Protein AF-A0A183BB07-F1 (afdb_monomer)

Sequence (164 aa):
MGDECFEDNLPPEKRQECELDVLNQTASQINDLENKLLVSCTCHFFHPNNSMKVARLNYQETLTANTNQLKALSNRLGKCVQRSRPYYELCESQAERLAQIQRAAKRYTTAIASLNLAREELAKLEATIAGCRDTSGLEDMNETIFRVSFYRQLCFPTYGIFIC

Secondary structure (DSSP, 8-state):
-------TTS-HHHHHHHHHHHHHHHHHHHHHHHHHHHHHHHHHHT-GGGHHHHHHHHHHHHHHHHHHHHHHHHHHHHHHHHHHHHHHHHHHHHHHHHHHHHHHHHHHHHHHHHHHHHHHHHHHHHHH-SS---HHHHHHHHHHHHHHHHHHHHHS-SS-----

Nearest PDB structures (foldseek):
  6ixg-assembly1_A  TM=7.137E-01  e=2.510E-02  Homo sapiens

Foldseek 3Di:
DDPPDPLPPDDPVVNVVVVVVVVVVVVVVVVVVVVVVCVVVCCVPVPVVCVVVVVVVVVVVVVVVVVVVVVVVCVVCVVVCVVCVVVVVVVVVVVVLVVLLVVLVVQLVVLVVQLVVLVVVLVVLVVVPVPDPDVVSVVVNVVSVVSNVVSCCSNCVVDDDPSD

Organism: NCBI:txid27848

Solvent-accessible surface area (backbone atoms only — not comparable to full-atom values): 9248 Å² total; per-residue (Å²): 132,82,86,74,76,87,68,89,77,56,59,71,68,57,48,51,52,53,52,50,51,52,49,54,53,50,52,51,51,49,52,55,51,49,49,54,50,47,55,60,48,49,34,53,73,80,35,70,82,39,49,64,54,53,53,48,50,53,47,51,50,52,52,50,52,51,50,52,52,50,49,55,48,40,76,75,42,40,74,59,50,64,67,47,43,66,58,53,55,49,51,51,54,49,52,53,50,52,52,51,50,51,53,51,50,54,51,43,55,52,33,48,54,52,28,50,53,32,49,54,50,42,55,53,49,58,69,63,48,75,84,56,90,51,68,67,61,54,51,52,46,51,52,34,50,50,49,31,54,51,27,46,44,73,63,50,55,94,70,69,97,74,93,122

Mean predicted aligned error: 16.68 Å

InterPro domains:
  IPR007940 SH3-binding 5 [PF05276] (17-131)

Radius of gyration: 38.52 Å; Cα contacts (8 Å, |Δi|>4): 43; chains: 1; bounding box: 62×53×110 Å

pLDDT: mean 81.06, std 15.86, range [36.09, 96.62]

Structure (mmCIF, N/CA/C/O backbone):
data_AF-A0A183BB07-F1
#
_entry.id   AF-A0A183BB07-F1
#
loop_
_atom_site.group_PDB
_atom_site.id
_atom_site.type_symbol
_atom_site.label_atom_id
_atom_site.label_alt_id
_atom_site.label_comp_id
_atom_site.label_asym_id
_atom_site.label_entity_id
_atom_site.label_seq_id
_atom_site.pdbx_PDB_ins_code
_atom_site.Cartn_x
_atom_site.Cartn_y
_atom_site.Cartn_z
_atom_site.occupancy
_atom_site.B_iso_or_equiv
_atom_site.auth_seq_id
_atom_site.auth_comp_id
_atom_site.auth_asym_id
_atom_site.auth_atom_id
_atom_site.pdbx_PDB_model_num
ATOM 1 N N . MET A 1 1 ? -10.711 26.731 41.780 1.00 36.09 1 MET A N 1
ATOM 2 C CA . MET A 1 1 ? -10.531 26.888 43.235 1.00 36.09 1 MET A CA 1
ATOM 3 C C . MET A 1 1 ? -10.504 25.479 43.770 1.00 36.09 1 MET A C 1
ATOM 5 O O . MET A 1 1 ? -11.467 24.767 43.532 1.00 36.09 1 MET A O 1
ATOM 9 N N . GLY A 1 2 ? -9.336 25.040 44.235 1.00 38.22 2 GLY A N 1
ATOM 10 C CA . GLY A 1 2 ? -9.120 23.663 44.656 1.00 38.22 2 GLY A CA 1
ATOM 11 C C . GLY A 1 2 ? -9.932 23.369 45.907 1.00 38.22 2 GLY A C 1
ATOM 12 O O . GLY A 1 2 ? -9.900 24.160 46.847 1.00 38.22 2 GLY A O 1
ATOM 13 N N . ASP A 1 3 ? -10.649 22.251 45.884 1.00 39.19 3 ASP A N 1
ATOM 14 C CA . ASP A 1 3 ? -11.104 21.584 47.095 1.00 39.19 3 ASP A CA 1
ATOM 15 C C . ASP A 1 3 ? -9.855 21.025 47.782 1.00 39.19 3 ASP A C 1
ATOM 17 O O . ASP A 1 3 ? -9.433 19.894 47.542 1.00 39.19 3 ASP A O 1
ATOM 21 N N . GLU A 1 4 ? -9.194 21.870 48.572 1.00 45.00 4 GLU A N 1
ATOM 22 C CA . GLU A 1 4 ? -8.267 21.396 49.588 1.00 45.00 4 GLU A CA 1
ATOM 23 C C . GLU A 1 4 ? -9.097 20.620 50.609 1.00 45.00 4 GLU A C 1
ATOM 25 O O . GLU A 1 4 ? -9.938 21.174 51.320 1.00 45.00 4 GLU A O 1
ATOM 30 N N . CYS A 1 5 ? -8.904 19.303 50.581 1.00 41.00 5 CYS A N 1
ATOM 31 C CA . CYS A 1 5 ? -9.531 18.337 51.457 1.00 41.00 5 CYS A CA 1
ATOM 32 C C . CYS A 1 5 ? -9.500 18.817 52.910 1.00 41.00 5 CYS A C 1
ATOM 34 O O . CYS A 1 5 ? -8.445 19.014 53.511 1.00 41.00 5 CYS A O 1
ATOM 36 N N . PHE A 1 6 ? -10.693 18.951 53.473 1.00 48.88 6 PHE A N 1
ATOM 37 C CA . PHE A 1 6 ? -10.967 19.204 54.878 1.00 48.88 6 PHE A CA 1
ATOM 38 C C . PHE A 1 6 ? -10.634 17.945 55.714 1.00 48.88 6 PHE A C 1
ATOM 40 O O . PHE A 1 6 ? -11.516 17.332 56.301 1.00 48.88 6 PHE A O 1
ATOM 47 N N . GLU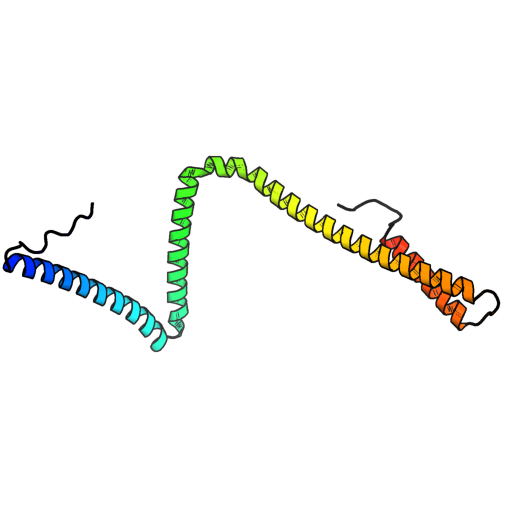 A 1 7 ? -9.374 17.506 55.717 1.00 54.22 7 GLU A N 1
ATOM 48 C CA . GLU A 1 7 ? -8.902 16.311 56.449 1.00 54.22 7 GLU A CA 1
ATOM 49 C C . GLU A 1 7 ? -8.360 16.656 57.855 1.00 54.22 7 GLU A C 1
ATOM 51 O O . GLU A 1 7 ? -8.361 15.823 58.762 1.00 54.22 7 GLU A O 1
ATOM 56 N N . ASP A 1 8 ? -8.002 17.918 58.118 1.00 50.72 8 ASP A N 1
ATOM 57 C CA . ASP A 1 8 ? -7.304 18.285 59.364 1.00 50.72 8 ASP A CA 1
ATOM 58 C C . ASP A 1 8 ? -8.200 18.464 60.610 1.00 50.72 8 ASP A C 1
ATOM 60 O O . ASP A 1 8 ? -7.687 18.562 61.726 1.00 50.72 8 ASP A O 1
ATOM 64 N N . ASN A 1 9 ? -9.535 18.450 60.482 1.00 55.62 9 ASN A N 1
ATOM 65 C CA . ASN A 1 9 ? -10.466 18.684 61.608 1.00 55.62 9 ASN A CA 1
ATOM 66 C C . ASN A 1 9 ? -11.407 17.509 61.942 1.00 55.62 9 ASN A C 1
ATOM 68 O O . ASN A 1 9 ? -12.405 17.696 62.641 1.00 55.62 9 ASN A O 1
ATOM 72 N N . LEU A 1 10 ? -11.115 16.286 61.487 1.00 56.56 10 LEU A N 1
ATOM 73 C CA . LEU A 1 10 ? -11.839 15.106 61.970 1.00 56.56 10 LEU A CA 1
ATOM 74 C C . LEU A 1 10 ? -11.360 14.712 63.383 1.00 56.56 10 LEU A C 1
ATOM 76 O O . LEU A 1 10 ? -10.155 14.740 63.649 1.00 56.56 10 LEU A O 1
ATOM 80 N N . PRO A 1 11 ? -12.268 14.313 64.300 1.00 66.00 11 PRO A N 1
ATOM 81 C CA . PRO A 1 11 ? -11.885 13.711 65.572 1.00 66.00 11 PRO A CA 1
ATOM 82 C C . PRO A 1 11 ? -10.879 12.577 65.329 1.00 66.00 11 PRO A C 1
ATOM 84 O O . PRO A 1 11 ? -11.035 11.848 64.347 1.00 66.00 11 PRO A O 1
ATOM 87 N N . PRO A 1 12 ? -9.868 12.401 66.195 1.00 69.00 12 PRO A N 1
ATOM 88 C CA . PRO A 1 12 ? -8.793 11.430 65.978 1.00 69.00 12 PRO A CA 1
ATOM 89 C C . PRO A 1 12 ? -9.305 10.008 65.695 1.00 69.00 12 PRO A C 1
ATOM 91 O O . PRO A 1 12 ? -8.707 9.305 64.889 1.00 69.00 12 PRO A O 1
ATOM 94 N N . GLU A 1 13 ? -10.450 9.632 66.270 1.00 71.81 13 GLU A N 1
ATOM 95 C CA . GLU A 1 13 ? -11.126 8.350 66.028 1.00 71.81 13 GLU A CA 1
ATOM 96 C C . GLU A 1 13 ? -11.615 8.188 64.578 1.00 71.81 13 GLU A C 1
ATOM 98 O O . GLU A 1 13 ? -11.445 7.128 63.986 1.00 71.81 13 GLU A O 1
ATOM 103 N N . LYS A 1 14 ? -12.157 9.249 63.963 1.00 71.44 14 LYS A N 1
ATOM 104 C CA . LYS A 1 14 ? -12.639 9.202 62.573 1.00 71.44 14 LYS A CA 1
ATOM 105 C C . LYS A 1 14 ? -11.504 9.205 61.552 1.00 71.44 14 LYS A C 1
ATOM 107 O O . LYS A 1 14 ? -11.654 8.635 60.480 1.00 71.44 14 LYS A O 1
ATOM 112 N N . ARG A 1 15 ? -10.367 9.829 61.881 1.00 72.31 15 ARG A N 1
ATOM 113 C CA . ARG A 1 15 ? -9.158 9.746 61.043 1.00 72.31 15 ARG A CA 1
ATOM 114 C C . ARG A 1 15 ? -8.590 8.332 61.029 1.00 72.31 15 ARG A C 1
ATOM 116 O O . ARG A 1 15 ? -8.271 7.825 59.962 1.00 72.31 15 ARG A O 1
ATOM 123 N N . GLN A 1 16 ? -8.541 7.680 62.192 1.00 77.00 16 GLN A N 1
ATOM 124 C CA . GLN A 1 16 ? -8.146 6.273 62.277 1.00 77.00 16 GLN A CA 1
ATOM 125 C C . GLN A 1 16 ? -9.073 5.368 61.461 1.00 77.00 16 GLN A C 1
ATOM 127 O O . GLN A 1 16 ? -8.591 4.466 60.787 1.00 77.00 16 GLN A O 1
ATOM 132 N N . GLU A 1 17 ? -10.383 5.615 61.492 1.00 78.94 17 GLU A N 1
ATOM 133 C CA . GLU A 1 17 ? -11.365 4.853 60.712 1.00 78.94 17 GLU A CA 1
ATOM 134 C C . GLU A 1 17 ? -11.164 5.025 59.194 1.00 78.94 17 GLU A C 1
ATOM 136 O O . GLU A 1 17 ? -11.055 4.031 58.479 1.00 78.94 17 GLU A O 1
ATOM 141 N N . CYS A 1 18 ? -10.987 6.261 58.709 1.00 76.62 18 CYS A N 1
ATOM 142 C CA . CYS A 1 18 ? -10.668 6.520 57.300 1.00 76.62 18 CYS A CA 1
ATOM 143 C C . CYS A 1 18 ? -9.338 5.879 56.863 1.00 76.62 18 CYS A C 1
ATOM 145 O O . CYS A 1 18 ? -9.258 5.288 55.785 1.00 76.62 18 CYS A O 1
ATOM 147 N N . GLU A 1 19 ? -8.288 5.972 57.685 1.00 85.50 19 GLU A N 1
ATOM 148 C CA . GLU A 1 19 ? -6.995 5.340 57.394 1.00 85.50 19 GLU A CA 1
ATOM 149 C C . GLU A 1 19 ? -7.116 3.811 57.334 1.00 85.50 19 GLU A C 1
ATOM 151 O O . GLU A 1 19 ? -6.561 3.183 56.431 1.00 85.50 19 GLU A O 1
ATOM 156 N N . LEU A 1 20 ? -7.880 3.205 58.248 1.00 86.88 20 LEU A N 1
ATOM 157 C CA . LEU A 1 20 ? -8.160 1.768 58.250 1.00 86.88 20 LEU A CA 1
ATOM 158 C C . LEU A 1 20 ? -8.921 1.331 56.992 1.00 86.88 20 LEU A C 1
ATOM 160 O O . LEU A 1 20 ? -8.597 0.287 56.422 1.00 86.88 20 LEU A O 1
ATOM 164 N N . ASP A 1 21 ? -9.879 2.125 56.520 1.00 88.75 21 ASP A N 1
ATOM 165 C CA . ASP A 1 21 ? -10.620 1.842 55.289 1.00 88.75 21 ASP A CA 1
ATOM 166 C C . ASP A 1 21 ? -9.720 1.888 54.053 1.00 88.75 21 ASP A C 1
ATOM 168 O O . ASP A 1 21 ? -9.743 0.965 53.232 1.00 88.75 21 ASP A O 1
ATOM 172 N N . VAL A 1 22 ? -8.863 2.909 53.943 1.00 89.94 22 VAL A N 1
ATOM 173 C CA . VAL A 1 22 ? -7.877 3.009 52.857 1.00 89.94 22 VAL A CA 1
ATOM 174 C C . VAL A 1 22 ? -6.914 1.826 52.898 1.00 89.94 22 VAL A C 1
ATOM 176 O O . VAL A 1 22 ? -6.636 1.225 51.857 1.00 89.94 22 VAL A O 1
ATOM 179 N N . LEU A 1 23 ? -6.433 1.443 54.081 1.00 91.50 23 LEU A N 1
ATOM 180 C CA . LEU A 1 23 ? -5.543 0.294 54.248 1.00 91.50 23 LEU A CA 1
ATOM 181 C C . LEU A 1 23 ? -6.225 -1.020 53.860 1.00 91.50 23 LEU A C 1
ATOM 183 O O . LEU A 1 23 ? -5.630 -1.813 53.133 1.00 91.50 23 LEU A O 1
ATOM 187 N N . ASN A 1 24 ? -7.476 -1.237 54.267 1.00 92.06 24 ASN A N 1
ATOM 188 C CA . ASN A 1 24 ? -8.244 -2.429 53.903 1.00 92.06 24 ASN A CA 1
ATOM 189 C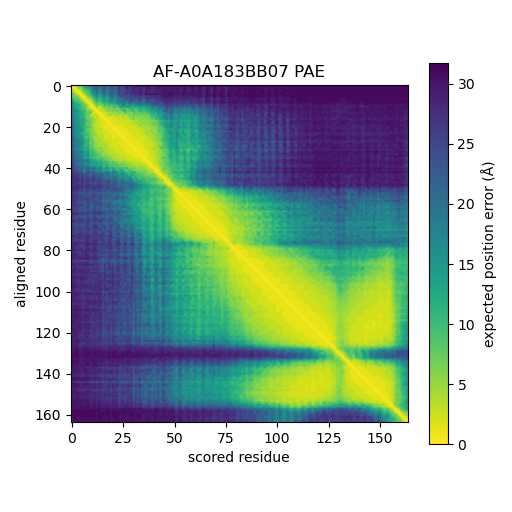 C . ASN A 1 24 ? -8.497 -2.506 52.393 1.00 92.06 24 ASN A C 1
ATOM 191 O O . ASN A 1 24 ? -8.340 -3.562 51.774 1.00 92.06 24 ASN A O 1
ATOM 195 N N . GLN A 1 25 ? -8.845 -1.378 51.777 1.00 92.12 25 GLN A N 1
ATOM 196 C CA . GLN A 1 25 ? -9.091 -1.298 50.342 1.00 92.12 25 GLN A CA 1
ATOM 197 C C . GLN A 1 25 ? -7.799 -1.513 49.542 1.00 92.12 25 GLN A C 1
ATOM 199 O O . GLN A 1 25 ? -7.792 -2.251 48.555 1.00 92.12 25 GLN A O 1
ATOM 204 N N . THR A 1 26 ? -6.688 -0.948 50.015 1.00 90.50 26 THR A N 1
ATOM 205 C CA . THR A 1 26 ? -5.356 -1.137 49.427 1.00 90.50 26 THR A CA 1
ATOM 206 C C . THR A 1 26 ? -4.879 -2.583 49.585 1.00 90.50 26 THR A C 1
ATOM 208 O O . THR A 1 26 ? -4.391 -3.171 48.624 1.00 90.50 26 THR A O 1
ATOM 211 N N . ALA A 1 27 ? -5.086 -3.204 50.749 1.00 94.12 27 ALA A N 1
ATOM 212 C CA . ALA A 1 27 ? -4.749 -4.608 50.990 1.00 94.12 27 ALA A CA 1
ATOM 213 C C . ALA A 1 27 ? -5.533 -5.556 50.068 1.00 94.12 27 ALA A C 1
ATOM 215 O O . ALA A 1 27 ? -4.964 -6.501 49.522 1.00 94.12 27 ALA A O 1
ATOM 216 N N . SER A 1 28 ? -6.818 -5.275 49.824 1.00 92.75 28 SER A N 1
ATOM 217 C CA . SER A 1 28 ? -7.615 -6.025 48.847 1.00 92.75 28 SER A CA 1
ATOM 218 C C . SER A 1 28 ? -7.048 -5.899 47.431 1.00 92.75 28 SER A C 1
ATOM 220 O O . SER A 1 28 ? -6.920 -6.899 46.729 1.00 92.75 28 SER A O 1
ATOM 222 N N . GLN A 1 29 ? -6.669 -4.688 47.012 1.00 92.12 29 GLN A N 1
ATOM 223 C CA . GLN A 1 29 ? -6.076 -4.460 45.690 1.00 92.12 29 GLN A CA 1
ATOM 224 C C . GLN A 1 29 ? -4.727 -5.169 45.530 1.00 92.12 29 GLN A C 1
ATOM 226 O O . GLN A 1 29 ? -4.456 -5.729 44.468 1.00 92.12 29 GLN A O 1
ATOM 231 N N . ILE A 1 30 ? -3.897 -5.174 46.577 1.00 89.94 30 ILE A N 1
ATOM 232 C CA . ILE A 1 30 ? -2.625 -5.906 46.599 1.00 89.94 30 ILE A CA 1
ATOM 233 C C . ILE A 1 30 ? -2.887 -7.400 46.413 1.00 89.94 30 ILE A C 1
ATOM 235 O O . ILE A 1 30 ? -2.318 -7.991 45.500 1.00 89.94 30 ILE A O 1
ATOM 239 N N . ASN A 1 31 ? -3.815 -7.981 47.177 1.00 88.50 31 ASN A N 1
ATOM 240 C CA . ASN A 1 31 ? -4.170 -9.395 47.051 1.00 88.50 31 ASN A CA 1
ATOM 241 C C . ASN A 1 31 ? -4.666 -9.750 45.638 1.00 88.50 31 ASN A C 1
ATOM 243 O O . ASN A 1 31 ? -4.298 -10.786 45.083 1.00 88.50 31 ASN A O 1
ATOM 247 N N . ASP A 1 32 ? -5.480 -8.896 45.017 1.00 85.31 32 ASP A N 1
ATOM 248 C CA . ASP A 1 32 ? -5.967 -9.116 43.652 1.00 85.31 32 ASP A CA 1
ATOM 249 C C . ASP A 1 32 ? -4.842 -9.056 42.611 1.00 85.31 32 ASP A C 1
ATOM 251 O O . ASP A 1 32 ? -4.812 -9.850 41.662 1.00 85.31 32 ASP A O 1
ATOM 255 N N . LEU A 1 33 ? -3.913 -8.110 42.767 1.00 80.31 33 LEU A N 1
ATOM 256 C CA . LEU A 1 33 ? -2.750 -7.969 41.893 1.00 80.31 33 LEU A CA 1
ATOM 257 C C . LEU A 1 33 ? -1.780 -9.136 42.070 1.00 80.31 33 LEU A C 1
ATOM 259 O O . LEU A 1 33 ? -1.331 -9.697 41.071 1.00 80.31 33 LEU A O 1
ATOM 263 N N . GLU A 1 34 ? -1.516 -9.549 43.307 1.00 79.94 34 GLU A N 1
ATOM 264 C CA . GLU A 1 34 ? -0.707 -10.720 43.633 1.00 79.94 34 GLU A CA 1
ATOM 265 C C . GLU A 1 34 ? -1.311 -11.986 43.043 1.00 79.94 34 GLU A C 1
ATOM 267 O O . GLU A 1 34 ? -0.596 -12.745 42.401 1.00 79.94 34 GLU A O 1
ATOM 272 N N . ASN A 1 35 ? -2.627 -12.183 43.146 1.00 74.31 35 ASN A N 1
ATOM 273 C CA . ASN A 1 35 ? -3.305 -13.325 42.537 1.00 74.31 35 ASN A CA 1
ATOM 274 C C . ASN A 1 35 ? -3.189 -13.325 41.007 1.00 74.31 35 ASN A C 1
ATOM 276 O O . ASN A 1 35 ? -2.897 -14.364 40.415 1.00 74.31 35 ASN A O 1
ATOM 280 N N . LYS A 1 36 ? -3.357 -12.174 40.341 1.00 76.06 36 LYS A N 1
ATOM 281 C CA . LYS A 1 36 ? -3.156 -12.058 38.882 1.00 76.06 36 LYS A CA 1
ATOM 282 C C . LYS A 1 36 ? -1.715 -12.379 38.484 1.00 76.06 36 LYS A C 1
ATOM 284 O O . LYS A 1 36 ? -1.486 -13.107 37.514 1.00 76.06 36 LYS A O 1
ATOM 289 N N . LEU A 1 37 ? -0.747 -11.870 39.246 1.00 71.19 37 LEU A N 1
ATOM 290 C CA . LEU A 1 37 ? 0.674 -12.109 39.014 1.00 71.19 37 LEU A CA 1
ATOM 291 C C . LEU A 1 37 ? 1.038 -13.575 39.277 1.00 71.19 37 LEU A C 1
ATOM 293 O O . LEU A 1 37 ? 1.745 -14.186 38.480 1.00 71.19 37 LEU A O 1
ATOM 297 N N . LEU A 1 38 ? 0.503 -14.163 40.347 1.00 68.38 38 LEU A N 1
ATOM 298 C CA . LEU A 1 38 ? 0.694 -15.553 40.746 1.00 68.38 38 LEU A CA 1
ATOM 299 C C . LEU A 1 38 ? 0.106 -16.499 39.705 1.00 68.38 38 LEU A C 1
ATOM 301 O O . LEU A 1 38 ? 0.788 -17.433 39.294 1.00 68.38 38 LEU A O 1
ATOM 305 N N . VAL A 1 39 ? -1.107 -16.241 39.210 1.00 66.62 39 VAL A N 1
ATOM 306 C CA . VAL A 1 39 ? -1.704 -17.008 38.109 1.00 66.62 39 VAL A CA 1
ATOM 307 C C . VAL A 1 39 ? -0.805 -16.935 36.879 1.00 66.62 39 VAL A C 1
ATOM 309 O O . VAL A 1 39 ? -0.458 -17.981 36.340 1.00 66.62 39 VAL A O 1
ATOM 312 N N . SER A 1 40 ? -0.339 -15.742 36.493 1.00 65.56 40 SER A N 1
ATOM 313 C CA . SER A 1 40 ? 0.581 -15.555 35.361 1.00 65.56 40 SER A CA 1
ATOM 314 C C . SER A 1 40 ? 1.934 -16.261 35.550 1.00 65.56 40 SER A C 1
ATOM 316 O O . SER A 1 40 ? 2.485 -16.802 34.594 1.00 65.56 40 SER A O 1
ATOM 318 N N . CYS A 1 41 ? 2.489 -16.273 36.762 1.00 60.25 41 CYS A N 1
ATOM 319 C CA . CYS A 1 41 ? 3.825 -16.808 37.034 1.00 60.25 41 CYS A CA 1
ATOM 320 C C . CYS A 1 41 ? 3.805 -18.337 37.242 1.00 60.25 41 CYS A C 1
ATOM 322 O O . CYS A 1 41 ? 4.637 -19.064 36.695 1.00 60.25 41 CYS A O 1
ATOM 324 N N . THR A 1 42 ? 2.797 -18.863 37.947 1.00 58.78 42 THR A N 1
ATOM 325 C CA . THR A 1 42 ? 2.617 -20.310 38.184 1.00 58.78 42 THR A CA 1
ATOM 326 C C . THR A 1 42 ? 2.274 -21.069 36.906 1.00 58.78 42 THR A C 1
ATOM 328 O O . THR A 1 42 ? 2.778 -22.175 36.695 1.00 58.78 42 THR A O 1
ATOM 331 N N . CYS A 1 43 ? 1.495 -20.470 36.000 1.00 56.38 43 CYS A N 1
ATOM 332 C CA . CYS A 1 43 ? 1.214 -21.081 34.704 1.00 56.38 43 CYS A CA 1
ATOM 333 C C . CYS A 1 43 ? 2.423 -21.080 33.751 1.00 56.38 43 CYS A C 1
ATOM 335 O O . CYS A 1 43 ? 2.440 -21.885 32.827 1.00 56.38 43 CYS A O 1
ATOM 337 N N . HIS A 1 44 ? 3.454 -20.264 33.997 1.00 54.47 44 HIS A N 1
ATOM 338 C CA . HIS A 1 44 ? 4.706 -20.291 33.237 1.00 54.47 44 HIS A CA 1
ATOM 339 C C . HIS A 1 44 ? 5.721 -21.296 33.814 1.00 54.47 44 HIS A C 1
ATOM 341 O O . HIS A 1 44 ? 6.416 -21.967 33.054 1.00 54.47 44 HIS A O 1
ATOM 347 N N . PHE A 1 45 ? 5.787 -21.439 35.146 1.00 55.12 45 PHE A N 1
ATOM 348 C CA . PHE A 1 45 ? 6.808 -22.257 35.819 1.00 55.12 45 PHE A CA 1
ATOM 349 C C . PHE A 1 45 ? 6.410 -23.733 36.023 1.00 55.12 45 PHE A C 1
ATOM 351 O O . PHE A 1 45 ? 7.240 -24.614 35.822 1.00 55.12 45 PHE A O 1
ATOM 358 N N . PHE A 1 46 ? 5.150 -24.033 36.375 1.00 58.88 46 PHE A N 1
ATOM 359 C CA . PHE A 1 46 ? 4.704 -25.413 36.658 1.00 58.88 46 PHE A CA 1
ATOM 360 C C . PHE A 1 46 ? 4.020 -26.112 35.472 1.00 58.88 46 PHE A C 1
ATOM 362 O O . PHE A 1 46 ? 3.965 -27.338 35.429 1.00 58.88 46 PHE A O 1
ATOM 369 N N . HIS A 1 47 ? 3.513 -25.361 34.489 1.00 59.06 47 HIS A N 1
ATOM 370 C CA . HIS A 1 47 ? 2.831 -25.916 33.316 1.00 59.06 47 HIS A CA 1
ATOM 371 C C . HIS A 1 47 ? 3.183 -25.133 32.037 1.00 59.06 47 HIS A C 1
ATOM 373 O O . HIS A 1 47 ? 2.351 -24.374 31.549 1.00 59.06 47 HIS A O 1
ATOM 379 N N . PRO A 1 48 ? 4.359 -25.347 31.418 1.00 56.94 48 PRO A N 1
ATOM 380 C CA . PRO A 1 48 ? 4.804 -24.596 30.231 1.00 56.94 48 PRO A CA 1
ATOM 381 C C . PRO A 1 48 ? 3.828 -24.655 29.034 1.00 56.94 48 PRO A C 1
ATOM 383 O O . PRO A 1 48 ? 3.792 -23.746 28.206 1.00 56.94 48 PRO A O 1
ATOM 386 N N . ASN A 1 49 ? 2.959 -25.672 28.987 1.00 56.03 49 ASN A N 1
ATOM 387 C CA . ASN A 1 49 ? 1.872 -25.814 28.007 1.00 56.03 49 ASN A CA 1
ATOM 388 C C . ASN A 1 49 ? 0.644 -24.910 28.270 1.00 56.03 49 ASN A C 1
ATOM 390 O O . ASN A 1 49 ? -0.332 -24.956 27.521 1.00 56.03 49 ASN A O 1
ATOM 394 N N . ASN A 1 50 ? 0.646 -24.115 29.343 1.00 58.28 50 ASN A N 1
ATOM 395 C CA . ASN A 1 50 ? -0.489 -23.299 29.786 1.00 58.28 50 ASN A CA 1
ATOM 396 C C . ASN A 1 50 ? -0.370 -21.819 29.369 1.00 58.28 50 ASN A C 1
ATOM 398 O O . ASN A 1 50 ? -1.366 -21.097 29.378 1.00 58.28 50 ASN A O 1
ATOM 402 N N . SER A 1 51 ? 0.807 -21.392 28.892 1.00 62.78 51 SER A N 1
ATOM 403 C CA . SER A 1 51 ? 1.044 -20.081 28.260 1.00 62.78 51 SER A CA 1
ATOM 404 C C . SER A 1 51 ? 0.095 -19.828 27.080 1.00 62.78 51 SER A C 1
ATOM 406 O O . SER A 1 51 ? -0.477 -18.749 26.940 1.00 62.78 51 SER A O 1
ATOM 408 N N . MET A 1 52 ? -0.168 -20.869 26.287 1.00 63.94 52 MET A N 1
ATOM 409 C CA . MET A 1 52 ? -1.136 -20.854 25.191 1.00 63.94 52 MET A CA 1
ATOM 410 C C . MET A 1 52 ? -2.571 -20.614 25.675 1.00 63.94 52 MET A C 1
ATOM 412 O O . MET A 1 52 ? -3.339 -19.949 24.981 1.00 63.94 52 MET A O 1
ATOM 416 N N . LYS A 1 53 ? -2.958 -21.137 26.847 1.00 69.56 53 LYS A N 1
ATOM 417 C CA . LYS A 1 53 ? -4.304 -20.911 27.396 1.00 69.56 53 LYS A CA 1
ATOM 418 C C . LYS A 1 53 ? -4.457 -19.482 27.900 1.00 69.56 53 LYS A C 1
ATOM 420 O O . LYS A 1 53 ? -5.465 -18.860 27.593 1.00 69.56 53 LYS A O 1
ATOM 425 N N . VAL A 1 54 ? -3.446 -18.942 28.576 1.00 71.75 54 VAL A N 1
ATOM 426 C CA . VAL A 1 54 ? -3.441 -17.536 29.011 1.00 71.75 54 VAL A CA 1
ATOM 427 C C . VAL A 1 54 ? -3.465 -16.586 27.813 1.00 71.75 54 VAL A C 1
ATOM 429 O O . VAL A 1 54 ? -4.294 -15.684 27.766 1.00 71.75 54 VAL A O 1
ATOM 432 N N . ALA A 1 55 ? -2.649 -16.834 26.785 1.00 74.81 55 ALA A N 1
ATOM 433 C CA . ALA A 1 55 ? -2.677 -16.051 25.549 1.00 74.81 55 ALA A CA 1
ATOM 434 C C . ALA A 1 55 ? -4.041 -16.125 24.838 1.00 74.81 55 ALA A C 1
ATOM 436 O O . ALA A 1 55 ? -4.528 -15.121 24.322 1.00 74.81 55 ALA A O 1
ATOM 437 N N . ARG A 1 56 ? -4.686 -17.300 24.839 1.00 76.19 56 ARG A N 1
ATOM 438 C CA . ARG A 1 56 ? -6.036 -17.479 24.284 1.00 76.19 56 ARG A CA 1
ATOM 439 C C . ARG A 1 56 ? -7.102 -16.735 25.076 1.00 76.19 56 ARG A C 1
ATOM 441 O O . ARG A 1 56 ? -7.966 -16.130 24.454 1.00 76.19 56 ARG A O 1
ATOM 448 N N . LEU A 1 57 ? -7.038 -16.763 26.405 1.00 80.44 57 LEU A N 1
ATOM 449 C CA . LEU A 1 57 ? -7.966 -16.023 27.260 1.00 80.44 57 LEU A CA 1
ATOM 450 C C . LEU A 1 57 ? -7.802 -14.514 27.056 1.00 80.44 57 LEU A C 1
ATOM 452 O O . LEU A 1 57 ? -8.785 -13.846 26.758 1.00 80.44 57 LEU A O 1
ATOM 456 N N . ASN A 1 58 ? -6.567 -14.006 27.054 1.00 82.25 58 ASN A N 1
ATOM 457 C CA . ASN A 1 58 ? -6.287 -12.595 26.771 1.00 82.25 58 ASN A CA 1
ATOM 458 C C . ASN A 1 58 ? -6.778 -12.177 25.376 1.00 82.25 58 ASN A C 1
ATOM 460 O O . ASN A 1 58 ? -7.375 -11.111 25.211 1.00 82.25 58 ASN A O 1
ATOM 464 N N . TYR A 1 59 ? -6.560 -13.019 24.359 1.00 85.25 59 TYR A N 1
ATOM 465 C CA . TYR A 1 59 ? -7.085 -12.784 23.014 1.00 85.25 59 TYR A CA 1
ATOM 466 C C . TYR A 1 59 ? -8.616 -12.756 23.007 1.00 85.25 59 TYR A C 1
ATOM 468 O O . TYR A 1 59 ? -9.206 -11.861 22.409 1.00 85.25 59 TYR A O 1
ATOM 476 N N . GLN A 1 60 ? -9.264 -13.704 23.685 1.00 89.12 60 GLN A N 1
ATOM 477 C CA . GLN A 1 60 ? -10.719 -13.796 23.750 1.00 89.12 60 GLN A CA 1
ATOM 478 C C . GLN A 1 60 ? -11.330 -12.595 24.478 1.00 89.12 60 GLN A C 1
ATOM 480 O O . GLN A 1 60 ? -12.307 -12.026 23.991 1.00 89.12 60 GLN A O 1
ATOM 485 N N . GLU A 1 61 ? -10.749 -12.170 25.597 1.00 88.44 61 GLU A N 1
ATOM 486 C CA . GLU A 1 61 ? -11.165 -10.969 26.325 1.00 88.44 61 GLU A CA 1
ATOM 487 C C . GLU A 1 61 ? -11.010 -9.720 25.457 1.00 88.44 61 GLU A C 1
ATOM 489 O O . GLU A 1 61 ? -11.967 -8.963 25.284 1.00 88.44 61 GLU A O 1
ATOM 494 N N . THR A 1 62 ? -9.849 -9.555 24.817 1.00 91.50 62 THR A N 1
ATOM 495 C CA . THR A 1 62 ? -9.573 -8.424 23.920 1.00 91.50 62 THR A CA 1
ATOM 496 C C . THR A 1 62 ? -10.535 -8.409 22.734 1.00 91.50 62 THR A C 1
ATOM 498 O O . THR A 1 62 ? -11.112 -7.370 22.410 1.00 91.50 62 THR A O 1
ATOM 501 N N . LEU A 1 63 ? -10.762 -9.554 22.090 1.00 94.56 63 LEU A N 1
ATOM 502 C CA . LEU A 1 63 ? -11.687 -9.676 20.966 1.00 94.56 63 LEU A CA 1
ATOM 503 C C . LEU A 1 63 ? -13.121 -9.355 21.394 1.00 94.56 63 LEU A C 1
ATOM 505 O O . LEU A 1 63 ? -13.831 -8.649 20.678 1.00 94.56 63 LEU A O 1
ATOM 509 N N . THR A 1 64 ? -13.542 -9.834 22.565 1.00 94.25 64 THR A N 1
ATOM 510 C CA . THR A 1 64 ? -14.887 -9.591 23.100 1.00 94.25 64 THR A CA 1
ATOM 511 C C . THR A 1 64 ? -15.082 -8.113 23.432 1.00 94.25 64 THR A C 1
ATOM 513 O O . THR A 1 64 ? -16.088 -7.527 23.031 1.00 94.25 64 THR A O 1
ATOM 516 N N . ALA A 1 65 ? -14.099 -7.482 24.080 1.00 92.94 65 ALA A N 1
ATOM 517 C CA . ALA A 1 65 ? -14.114 -6.054 24.384 1.00 92.94 65 ALA A CA 1
ATOM 518 C C . ALA A 1 65 ? -14.211 -5.203 23.105 1.00 92.94 65 ALA A C 1
ATOM 520 O O . ALA A 1 65 ? -15.124 -4.384 22.979 1.00 92.94 65 ALA A O 1
ATOM 521 N N . ASN A 1 66 ? -13.350 -5.464 22.115 1.00 95.62 66 ASN A N 1
ATOM 522 C CA . ASN A 1 66 ? -13.368 -4.757 20.831 1.00 95.62 66 ASN A CA 1
ATOM 523 C C . ASN A 1 66 ? -14.671 -4.999 20.058 1.00 95.62 66 ASN A C 1
ATOM 525 O O . ASN A 1 66 ? -15.251 -4.070 19.503 1.00 95.62 66 ASN A O 1
ATOM 529 N N . THR A 1 67 ? -15.187 -6.229 20.057 1.00 94.50 67 THR A N 1
ATOM 530 C CA . THR A 1 67 ? -16.463 -6.559 19.403 1.00 94.50 67 THR A CA 1
ATOM 531 C C . THR A 1 67 ? -17.626 -5.806 20.045 1.00 94.50 67 THR A C 1
ATOM 533 O O . THR A 1 67 ? -18.499 -5.303 19.338 1.00 94.50 67 THR A O 1
ATOM 536 N N . ASN A 1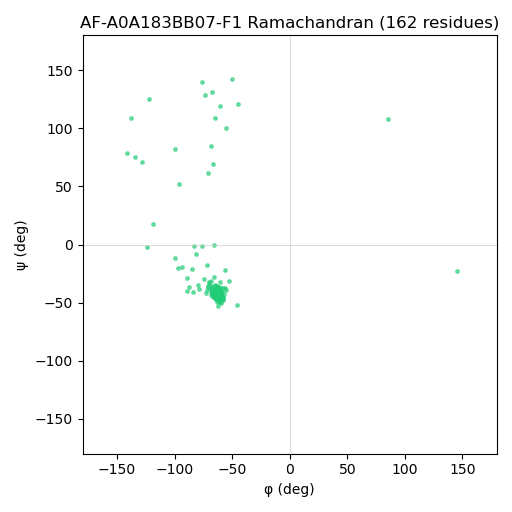 68 ? -17.647 -5.687 21.374 1.00 93.44 68 ASN A N 1
ATOM 537 C CA . ASN A 1 68 ? -18.677 -4.932 22.087 1.00 93.44 68 ASN A CA 1
ATOM 538 C C . ASN A 1 68 ? -18.590 -3.430 21.788 1.00 93.44 68 ASN A C 1
ATOM 540 O O . ASN A 1 68 ? -19.617 -2.797 21.535 1.00 93.44 68 ASN A O 1
ATOM 544 N N . GLN A 1 69 ? -17.379 -2.871 21.728 1.00 93.56 69 GLN A N 1
ATOM 545 C CA . GLN A 1 69 ? -17.160 -1.485 21.307 1.00 93.56 69 GLN A CA 1
ATOM 546 C C . GLN A 1 69 ? -17.618 -1.251 19.860 1.00 93.56 69 GLN A C 1
ATOM 548 O O . GLN A 1 69 ? -18.354 -0.300 19.593 1.00 93.56 69 GLN A O 1
ATOM 553 N N . LEU A 1 70 ? -17.271 -2.151 18.935 1.00 90.25 70 LEU A N 1
ATOM 554 C CA . LEU A 1 70 ? -17.717 -2.093 17.542 1.00 90.25 70 LEU A CA 1
ATOM 555 C C . LEU A 1 70 ? -19.241 -2.209 17.417 1.00 90.25 70 LEU A C 1
ATOM 557 O O . LEU A 1 70 ? -19.838 -1.479 16.630 1.00 90.25 70 LEU A O 1
ATOM 561 N N . LYS A 1 71 ? -19.899 -3.060 18.216 1.00 90.12 71 LYS A N 1
ATOM 562 C CA . LYS A 1 71 ? -21.370 -3.145 18.273 1.00 90.12 71 LYS A CA 1
ATOM 563 C C . LYS A 1 71 ? -21.994 -1.840 18.762 1.00 90.12 71 LYS A C 1
ATOM 565 O O . LYS A 1 71 ? -22.948 -1.361 18.153 1.00 90.12 71 LYS A O 1
ATOM 570 N N . ALA A 1 72 ? -21.445 -1.231 19.814 1.00 90.25 72 ALA A N 1
ATOM 571 C CA . ALA A 1 72 ? -21.922 0.055 20.318 1.00 90.25 72 ALA A CA 1
ATOM 572 C C . ALA A 1 72 ? -21.771 1.175 19.270 1.00 90.25 72 ALA A C 1
ATOM 574 O O . ALA A 1 72 ? -22.696 1.963 19.065 1.00 90.25 72 ALA A O 1
ATOM 575 N N . LEU A 1 73 ? -20.641 1.215 18.557 1.00 88.94 73 LEU A N 1
ATOM 576 C CA . LEU A 1 73 ? -20.405 2.156 17.457 1.00 88.94 73 LEU A CA 1
ATOM 577 C C . LEU A 1 73 ? -21.322 1.889 16.257 1.00 88.94 73 LEU A C 1
ATOM 579 O O . LEU A 1 73 ? -21.889 2.829 15.706 1.00 88.94 73 LEU A O 1
ATOM 583 N N . SER A 1 74 ? -21.529 0.623 15.892 1.00 87.06 74 SER A N 1
ATOM 584 C CA . SER A 1 74 ? -22.444 0.210 14.822 1.00 87.06 74 SER A CA 1
ATOM 585 C C . SER A 1 74 ? -23.888 0.618 15.121 1.00 87.06 74 SER A C 1
ATOM 587 O O . SER A 1 74 ? -24.565 1.174 14.261 1.00 87.06 74 SER A O 1
ATOM 589 N N . ASN A 1 75 ? -24.349 0.465 16.364 1.00 85.38 75 ASN A N 1
ATOM 590 C CA . ASN A 1 75 ? -25.683 0.920 16.761 1.00 85.38 75 ASN A CA 1
ATOM 591 C C . ASN A 1 75 ? -25.834 2.447 16.652 1.00 85.38 75 ASN A C 1
ATOM 593 O O . ASN A 1 75 ? -26.899 2.936 16.280 1.00 85.38 75 ASN A O 1
ATOM 597 N N . ARG A 1 76 ? -24.768 3.208 16.942 1.00 86.88 76 ARG A N 1
ATOM 598 C CA . ARG A 1 76 ? -24.774 4.680 16.869 1.00 86.88 76 ARG A CA 1
ATOM 599 C C . ARG A 1 76 ? -24.632 5.219 15.442 1.00 86.88 76 ARG A C 1
ATOM 601 O O . ARG A 1 76 ? -25.249 6.228 15.120 1.00 86.88 76 ARG A O 1
ATOM 608 N N . LEU A 1 77 ? -23.812 4.583 14.602 1.00 88.69 77 LEU A N 1
ATOM 609 C CA . LEU A 1 77 ? -23.361 5.132 13.312 1.00 88.69 77 LEU A CA 1
ATOM 610 C C . LEU A 1 77 ? -23.662 4.236 12.102 1.00 88.69 77 LEU A C 1
ATOM 612 O O . LEU A 1 77 ? -23.389 4.635 10.972 1.00 88.69 77 LEU A O 1
ATOM 616 N N . GLY A 1 78 ? -24.248 3.053 12.291 1.00 85.56 78 GLY A N 1
ATOM 617 C CA . GLY A 1 78 ? -24.371 2.016 11.260 1.00 85.56 78 GLY A CA 1
ATOM 618 C C . GLY A 1 78 ? -25.063 2.476 9.977 1.00 85.56 78 GLY A C 1
ATOM 619 O O . GLY A 1 78 ? -24.605 2.144 8.887 1.00 85.56 78 GLY A O 1
ATOM 620 N N . LYS A 1 79 ? -26.098 3.324 10.074 1.00 88.00 79 LYS A N 1
ATOM 621 C CA . LYS A 1 79 ? -26.768 3.908 8.895 1.00 88.00 79 LYS A CA 1
ATOM 622 C C . LYS A 1 79 ? -25.848 4.844 8.102 1.00 88.00 79 LYS A C 1
ATOM 624 O O . LYS A 1 79 ? -25.893 4.845 6.876 1.00 88.00 79 LYS A O 1
ATOM 629 N N . CYS A 1 80 ? -25.019 5.634 8.782 1.00 88.25 80 CYS A N 1
ATOM 630 C CA . CYS A 1 80 ? -24.051 6.522 8.136 1.00 88.25 80 CYS A CA 1
ATOM 631 C C . CYS A 1 80 ? -22.899 5.722 7.517 1.00 88.25 80 CYS A C 1
ATOM 633 O O . CYS A 1 80 ? -22.507 6.019 6.395 1.00 88.25 80 CYS A O 1
ATOM 635 N N . VAL A 1 81 ? -22.429 4.669 8.197 1.00 87.62 81 VAL A N 1
ATOM 636 C CA . VAL A 1 81 ? -21.389 3.762 7.683 1.00 87.62 81 VAL A CA 1
ATOM 637 C C . VAL A 1 81 ? -21.863 3.024 6.430 1.00 87.62 81 VAL A C 1
ATOM 639 O O . VAL A 1 81 ? -21.141 2.968 5.443 1.00 87.62 81 VAL A O 1
ATOM 642 N N . GLN A 1 82 ? -23.093 2.501 6.416 1.00 88.94 82 GLN A N 1
ATOM 643 C CA . GLN A 1 82 ? -23.644 1.840 5.226 1.00 88.94 82 GLN A CA 1
ATOM 644 C C . GLN A 1 82 ? -23.773 2.794 4.034 1.00 88.94 82 GLN A C 1
ATOM 646 O O . GLN A 1 82 ? -23.518 2.394 2.902 1.00 88.94 82 GLN A O 1
ATOM 651 N N . ARG A 1 83 ? -24.138 4.058 4.284 1.00 90.19 83 ARG A N 1
ATOM 652 C CA . ARG A 1 83 ? -24.237 5.087 3.240 1.00 90.19 83 ARG A CA 1
ATOM 653 C C . ARG A 1 83 ? -22.874 5.517 2.698 1.00 90.19 83 ARG A C 1
ATOM 655 O O . ARG A 1 83 ? -22.778 5.800 1.511 1.00 90.19 83 ARG A O 1
ATOM 662 N N . SER A 1 84 ? -21.842 5.583 3.540 1.00 91.06 84 SER A N 1
ATOM 663 C CA . SER A 1 84 ? -20.493 5.993 3.126 1.00 91.06 84 SER A CA 1
ATOM 664 C C . SER A 1 84 ? -19.654 4.850 2.553 1.00 91.06 84 SER A C 1
ATOM 666 O O . SER A 1 84 ? -18.718 5.102 1.801 1.00 91.06 84 SER A O 1
ATOM 668 N N . ARG A 1 85 ? -19.995 3.594 2.852 1.00 92.88 85 ARG A N 1
ATOM 669 C CA . ARG A 1 85 ? -19.317 2.396 2.341 1.00 92.88 85 ARG A CA 1
ATOM 670 C C . ARG A 1 85 ? -19.013 2.412 0.831 1.00 92.88 85 ARG A C 1
ATOM 672 O O . ARG A 1 85 ? -17.841 2.238 0.506 1.00 92.88 85 ARG A O 1
ATOM 679 N N . PRO A 1 86 ? -19.971 2.677 -0.083 1.00 94.81 86 PRO A N 1
ATOM 680 C CA . PRO A 1 86 ? -19.682 2.678 -1.519 1.00 94.81 86 PRO A CA 1
ATOM 681 C C . PRO A 1 86 ? -18.618 3.711 -1.915 1.00 94.81 86 PRO A C 1
ATOM 683 O O . PRO A 1 86 ? -17.833 3.463 -2.822 1.00 94.81 86 PRO A O 1
ATOM 686 N N . TYR A 1 87 ? -18.550 4.855 -1.226 1.00 96.31 87 TYR A N 1
ATOM 687 C CA . TYR A 1 87 ? -17.507 5.851 -1.473 1.00 96.31 87 TYR A CA 1
ATOM 688 C C . TYR A 1 87 ? -16.117 5.298 -1.134 1.00 96.31 87 TYR A C 1
ATOM 690 O O . TYR A 1 87 ? -15.200 5.411 -1.942 1.00 96.31 87 TYR A O 1
ATOM 698 N N . TYR A 1 88 ? -15.964 4.661 0.028 1.00 96.31 88 TYR A N 1
ATOM 699 C CA . TYR A 1 88 ? -14.674 4.106 0.442 1.00 96.31 88 TYR A CA 1
ATOM 700 C C . TYR A 1 88 ? -14.236 2.920 -0.422 1.00 96.31 88 TYR A C 1
ATOM 702 O O . TYR A 1 88 ? -13.063 2.844 -0.773 1.00 96.31 88 TYR A O 1
ATOM 710 N N . GLU A 1 89 ? -15.167 2.054 -0.828 1.00 95.69 89 GLU A N 1
ATOM 711 C CA . GLU A 1 89 ? -14.890 0.952 -1.763 1.00 95.69 89 GLU A CA 1
ATOM 712 C C . GLU A 1 89 ? -14.402 1.481 -3.126 1.00 95.69 89 GLU A C 1
ATOM 714 O O . GLU A 1 89 ? -13.464 0.945 -3.719 1.00 95.69 89 GLU A O 1
ATOM 719 N N . LEU A 1 90 ? -14.978 2.587 -3.609 1.00 95.69 90 LEU A N 1
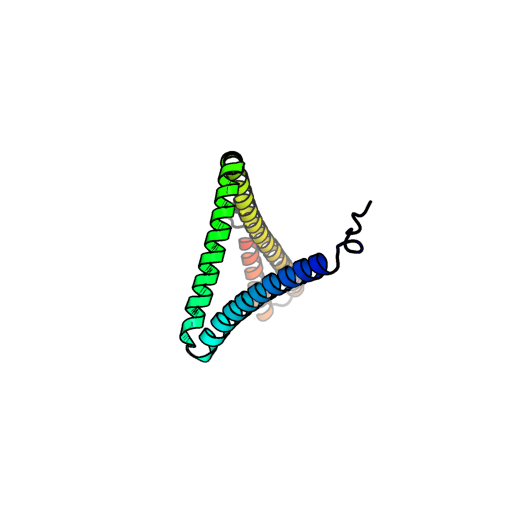ATOM 720 C CA . LEU A 1 90 ? -14.504 3.253 -4.823 1.00 95.69 90 LEU A CA 1
ATOM 721 C C . LEU A 1 90 ? -13.128 3.901 -4.636 1.00 95.69 90 LEU A C 1
ATOM 723 O O . LEU A 1 90 ? -12.297 3.807 -5.539 1.00 95.69 90 LEU A O 1
ATOM 727 N N . CYS A 1 91 ? -12.860 4.532 -3.489 1.00 96.06 91 CYS A N 1
ATOM 728 C CA . CYS A 1 91 ? -11.538 5.083 -3.182 1.00 96.06 91 CYS A CA 1
ATOM 729 C C . CYS A 1 91 ? -10.457 3.995 -3.137 1.00 96.06 91 CYS A C 1
ATOM 731 O O . CYS A 1 91 ? -9.358 4.208 -3.649 1.00 96.06 91 CYS A O 1
ATOM 733 N N . GLU A 1 92 ? -10.765 2.831 -2.567 1.00 95.50 92 GLU A N 1
ATOM 734 C CA . GLU A 1 92 ? -9.862 1.679 -2.551 1.00 95.50 92 GLU A CA 1
ATOM 735 C C . GLU A 1 92 ? -9.583 1.185 -3.978 1.00 95.50 92 GLU A C 1
ATOM 737 O O . GLU A 1 92 ? -8.425 1.124 -4.394 1.00 95.50 92 GLU A O 1
ATOM 742 N N . SER A 1 93 ? -10.629 0.978 -4.787 1.00 95.12 93 SER A N 1
ATOM 743 C CA . SER A 1 93 ? -10.470 0.590 -6.197 1.00 95.12 93 SER A CA 1
ATOM 744 C C . SER A 1 93 ? -9.689 1.629 -7.013 1.00 95.12 93 SER A C 1
ATOM 746 O O . SER A 1 93 ? -8.876 1.282 -7.874 1.00 95.12 93 SER A O 1
ATOM 748 N N . GLN A 1 94 ? -9.895 2.921 -6.748 1.00 95.44 94 GLN A N 1
ATOM 749 C CA . GLN A 1 94 ? -9.139 3.992 -7.391 1.00 95.44 94 GLN A CA 1
ATOM 750 C C . GLN A 1 94 ? -7.655 3.918 -7.023 1.00 95.44 94 GLN A C 1
ATOM 752 O O . GLN A 1 94 ? -6.808 4.033 -7.910 1.00 95.44 94 GLN A O 1
ATOM 757 N N . ALA A 1 95 ? -7.328 3.708 -5.747 1.00 96.62 95 ALA A N 1
ATOM 758 C CA . ALA A 1 95 ? -5.948 3.571 -5.293 1.00 96.62 95 ALA A CA 1
ATOM 759 C C . ALA A 1 95 ? -5.250 2.373 -5.960 1.00 96.62 95 ALA A C 1
ATOM 761 O O . ALA A 1 95 ? -4.113 2.499 -6.423 1.00 96.62 95 ALA A O 1
ATOM 762 N N . GLU A 1 96 ? -5.943 1.241 -6.094 1.00 95.69 96 GLU A N 1
ATOM 763 C CA . GLU A 1 96 ? -5.430 0.062 -6.799 1.00 95.69 96 GLU A CA 1
ATOM 764 C C . GLU A 1 96 ? -5.137 0.348 -8.275 1.00 95.69 96 GLU A C 1
ATOM 766 O O . GLU A 1 96 ? -4.044 0.037 -8.765 1.00 95.69 96 GLU A O 1
ATOM 771 N N . ARG A 1 97 ? -6.077 0.988 -8.983 1.00 94.12 97 ARG A N 1
ATOM 772 C CA . ARG A 1 97 ? -5.899 1.370 -10.393 1.00 94.12 97 ARG A CA 1
ATOM 773 C C . ARG A 1 97 ? -4.767 2.373 -10.565 1.00 94.12 97 ARG A C 1
ATOM 775 O O . ARG A 1 97 ? -3.943 2.211 -11.460 1.00 94.12 97 ARG A O 1
ATOM 782 N N . LEU A 1 98 ? -4.665 3.375 -9.691 1.00 96.31 98 LEU A N 1
ATOM 783 C CA . LEU A 1 98 ? -3.555 4.329 -9.709 1.00 96.31 98 LEU A CA 1
ATO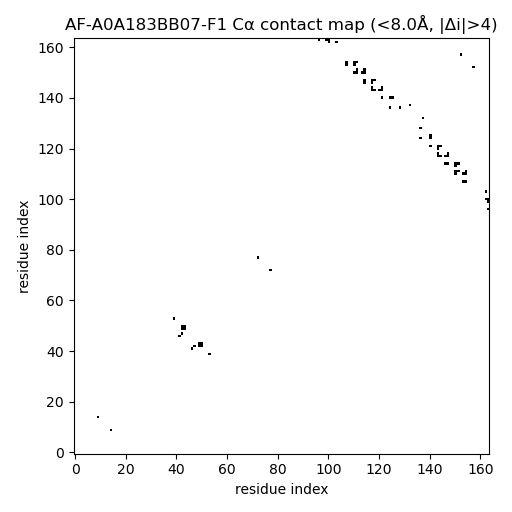M 784 C C . LEU A 1 98 ? -2.212 3.623 -9.510 1.00 96.31 98 LEU A C 1
ATOM 786 O O . LEU A 1 98 ? -1.264 3.908 -10.239 1.00 96.31 98 LEU A O 1
ATOM 790 N N . ALA A 1 99 ? -2.132 2.654 -8.597 1.00 96.06 99 ALA A N 1
ATOM 791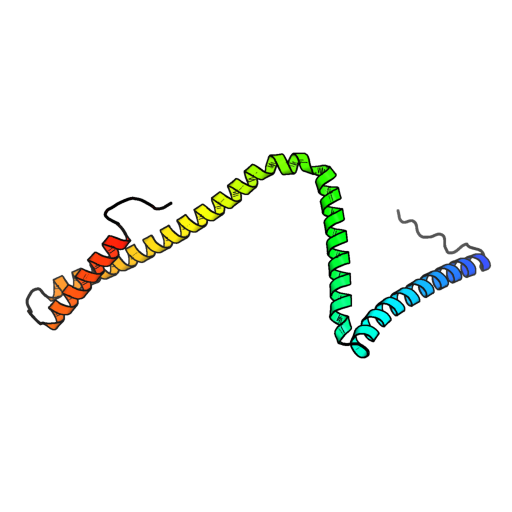 C CA . ALA A 1 99 ? -0.925 1.858 -8.415 1.00 96.06 99 ALA A CA 1
ATOM 792 C C . ALA A 1 99 ? -0.585 1.029 -9.669 1.00 96.06 99 ALA A C 1
ATOM 794 O O . ALA A 1 99 ? 0.586 0.909 -10.036 1.00 96.06 99 ALA A O 1
ATOM 795 N N . GLN A 1 100 ? -1.579 0.466 -10.362 1.00 94.06 100 GLN A N 1
ATOM 796 C CA . GLN A 1 100 ? -1.370 -0.239 -11.634 1.00 94.06 100 GLN A CA 1
ATOM 797 C C . GLN A 1 100 ? -0.876 0.707 -12.739 1.00 94.06 100 GLN A C 1
ATOM 799 O O . GLN A 1 100 ? 0.123 0.400 -13.393 1.00 94.06 100 GLN A O 1
ATOM 804 N N . ILE A 1 101 ? -1.491 1.885 -12.877 1.00 94.31 101 ILE A N 1
ATOM 805 C CA . ILE A 1 101 ? -1.077 2.928 -13.825 1.00 94.31 101 ILE A CA 1
ATOM 806 C C . ILE A 1 101 ? 0.356 3.378 -13.535 1.00 94.31 101 ILE A C 1
ATOM 808 O O . ILE A 1 101 ? 1.171 3.439 -14.450 1.00 94.31 101 ILE A O 1
ATOM 812 N N . GLN A 1 102 ? 0.710 3.632 -12.274 1.00 95.94 102 GLN A N 1
ATOM 813 C CA . GLN A 1 102 ? 2.069 4.025 -11.889 1.00 95.94 102 GLN A CA 1
ATOM 814 C C . GLN A 1 102 ? 3.100 2.946 -12.234 1.00 95.94 102 GLN A C 1
ATOM 816 O O . GLN A 1 102 ? 4.178 3.256 -12.747 1.00 95.94 102 GLN A O 1
ATOM 821 N N . ARG A 1 103 ? 2.778 1.665 -12.004 1.00 93.81 103 ARG A N 1
ATOM 822 C CA . ARG A 1 103 ? 3.649 0.549 -12.406 1.00 93.81 103 ARG A CA 1
ATOM 823 C C . ARG A 1 103 ? 3.811 0.488 -13.924 1.00 93.81 103 ARG A C 1
ATOM 825 O O . ARG A 1 103 ? 4.934 0.311 -14.393 1.00 93.81 103 ARG A O 1
ATOM 832 N N . ALA A 1 104 ? 2.729 0.652 -14.684 1.00 89.69 104 ALA A N 1
ATOM 833 C CA . ALA A 1 104 ? 2.773 0.682 -16.145 1.00 89.69 104 ALA A CA 1
ATOM 834 C C . ALA A 1 104 ? 3.594 1.876 -16.662 1.00 89.69 104 ALA A C 1
ATOM 836 O O . ALA A 1 104 ? 4.482 1.694 -17.492 1.00 89.69 104 ALA A O 1
ATOM 837 N N . ALA A 1 105 ? 3.385 3.068 -16.099 1.00 93.19 105 ALA A N 1
ATOM 838 C CA . ALA A 1 105 ? 4.148 4.268 -16.421 1.00 93.19 105 ALA A CA 1
ATOM 839 C C . ALA A 1 105 ? 5.645 4.075 -16.143 1.00 93.19 105 ALA A C 1
ATOM 841 O O . ALA A 1 105 ? 6.463 4.371 -17.006 1.00 93.19 105 ALA A O 1
ATOM 842 N N . LYS A 1 106 ? 6.019 3.497 -14.991 1.00 94.31 106 LYS A N 1
ATOM 843 C CA . LYS A 1 106 ? 7.423 3.193 -14.666 1.00 94.31 106 LYS A CA 1
ATOM 844 C C . LYS A 1 106 ? 8.056 2.209 -15.656 1.00 94.31 106 LYS A C 1
ATOM 846 O O . LYS A 1 106 ? 9.220 2.362 -16.024 1.00 94.31 106 LYS A O 1
ATOM 851 N N . ARG A 1 107 ? 7.309 1.185 -16.083 1.00 90.44 107 ARG A N 1
ATOM 852 C CA . ARG A 1 107 ? 7.769 0.237 -17.112 1.00 90.44 107 ARG A CA 1
ATOM 853 C C . ARG A 1 107 ? 8.007 0.952 -18.439 1.00 90.44 107 ARG A C 1
ATOM 855 O O . ARG A 1 107 ? 9.061 0.768 -19.035 1.00 90.44 107 ARG A O 1
ATOM 862 N N . TYR A 1 108 ? 7.072 1.804 -18.849 1.00 91.50 108 TYR A N 1
ATOM 863 C CA . TYR A 1 108 ? 7.175 2.583 -20.079 1.00 91.50 108 TYR A CA 1
ATOM 864 C C . TYR A 1 108 ? 8.359 3.559 -20.055 1.00 91.50 108 TYR A C 1
ATOM 866 O O . TYR A 1 108 ? 9.152 3.573 -20.992 1.00 91.50 108 TYR A O 1
ATOM 874 N N . THR A 1 109 ? 8.555 4.318 -18.971 1.00 94.06 109 THR A N 1
ATOM 875 C CA . THR A 1 109 ? 9.691 5.252 -18.859 1.00 94.06 109 THR A CA 1
ATOM 876 C C . THR A 1 109 ? 11.033 4.530 -18.886 1.00 94.06 109 THR A C 1
ATOM 878 O O . THR A 1 109 ? 11.968 4.996 -19.534 1.00 94.06 109 THR A O 1
ATOM 881 N N . THR A 1 110 ? 11.115 3.364 -18.242 1.00 94.12 110 THR A N 1
ATOM 882 C CA . THR A 1 110 ? 12.318 2.523 -18.262 1.00 94.12 110 THR A CA 1
ATOM 883 C C . THR A 1 110 ? 12.583 1.984 -19.671 1.00 94.12 110 THR A C 1
ATOM 885 O O . THR A 1 110 ? 13.705 2.073 -20.158 1.00 94.12 110 THR A O 1
ATOM 888 N N . ALA A 1 111 ? 11.551 1.485 -20.360 1.00 92.38 111 ALA A N 1
ATOM 889 C CA . ALA A 1 111 ? 11.671 0.973 -21.724 1.00 92.38 111 ALA A CA 1
ATOM 890 C C . ALA A 1 111 ? 12.072 2.066 -22.732 1.00 92.38 111 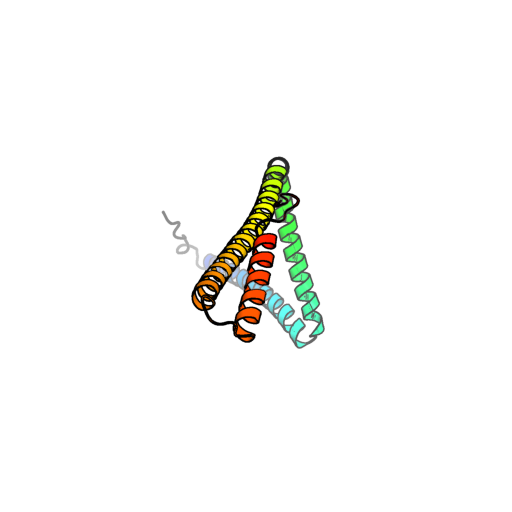ALA A C 1
ATOM 892 O O . ALA A 1 111 ? 12.920 1.815 -23.586 1.00 92.38 111 ALA A O 1
ATOM 893 N N . ILE A 1 112 ? 11.536 3.288 -22.605 1.00 94.81 112 ILE A N 1
ATOM 894 C CA . ILE A 1 112 ? 11.962 4.430 -23.430 1.00 94.81 112 ILE A CA 1
ATOM 895 C C . ILE A 1 112 ? 13.427 4.771 -23.173 1.00 94.81 112 ILE A C 1
ATOM 897 O O . ILE A 1 112 ? 14.166 5.006 -24.127 1.00 94.81 112 ILE A O 1
ATOM 901 N N . ALA A 1 113 ? 13.855 4.809 -21.909 1.00 95.75 113 ALA A N 1
ATOM 902 C CA . ALA A 1 113 ? 15.248 5.094 -21.580 1.00 95.75 113 ALA A CA 1
ATOM 903 C C . ALA A 1 113 ? 16.183 4.073 -22.249 1.00 95.75 113 ALA A C 1
ATOM 905 O O . ALA A 1 113 ? 17.147 4.461 -22.905 1.00 95.75 113 ALA A O 1
ATOM 906 N N . SER A 1 114 ? 15.850 2.779 -22.179 1.00 95.00 114 SER A N 1
ATOM 907 C CA . SER A 1 114 ? 16.594 1.720 -22.872 1.00 95.00 114 SER A CA 1
ATOM 908 C C . SER A 1 114 ? 16.554 1.851 -24.399 1.00 95.00 114 SER A C 1
ATOM 910 O O . SER A 1 114 ? 17.577 1.647 -25.049 1.00 95.00 114 SER A O 1
ATOM 912 N N . LEU A 1 115 ? 15.409 2.227 -24.980 1.00 94.62 115 LEU A N 1
ATOM 913 C CA . LEU A 1 115 ? 15.282 2.471 -26.419 1.00 94.62 115 LEU A CA 1
ATOM 914 C C . LEU A 1 115 ? 16.180 3.625 -26.879 1.00 94.62 115 LEU A C 1
ATOM 916 O O . LEU A 1 115 ? 16.821 3.519 -27.922 1.00 94.62 115 LEU A O 1
ATOM 920 N N . ASN A 1 116 ? 16.227 4.717 -26.118 1.00 96.19 116 ASN A N 1
ATOM 921 C CA . ASN A 1 116 ? 17.065 5.869 -26.440 1.00 96.19 116 ASN A CA 1
ATOM 922 C C . ASN A 1 116 ? 18.551 5.509 -26.363 1.00 96.19 116 ASN A C 1
ATOM 924 O O . ASN A 1 116 ? 19.277 5.793 -27.308 1.00 96.19 116 ASN A O 1
ATOM 928 N N . LEU A 1 117 ? 18.975 4.792 -25.317 1.00 96.50 117 LEU A N 1
ATOM 929 C CA . LEU A 1 117 ? 20.352 4.300 -25.202 1.00 96.50 117 LEU A CA 1
ATOM 930 C C . LEU A 1 117 ? 20.744 3.406 -26.387 1.00 96.50 117 LEU A C 1
ATOM 932 O O . LEU A 1 117 ? 21.796 3.606 -26.985 1.00 96.50 117 LEU A O 1
ATOM 936 N N . ALA A 1 118 ? 19.881 2.459 -26.768 1.00 95.25 118 ALA A N 1
ATOM 937 C CA . ALA A 1 118 ? 20.140 1.578 -27.907 1.00 95.25 118 ALA A CA 1
ATOM 938 C C . ALA A 1 118 ? 20.190 2.347 -29.242 1.00 95.25 118 ALA A C 1
ATOM 940 O O . ALA A 1 118 ? 20.991 2.024 -30.113 1.00 95.25 118 ALA A O 1
ATOM 941 N N . ARG A 1 119 ? 19.373 3.396 -29.409 1.00 95.12 119 ARG A N 1
ATOM 942 C CA . ARG A 1 119 ? 19.424 4.277 -30.589 1.00 95.12 119 ARG A CA 1
ATOM 943 C C . ARG A 1 119 ? 20.705 5.103 -30.649 1.00 95.12 119 ARG A C 1
ATOM 945 O O . ARG A 1 119 ? 21.272 5.252 -31.724 1.00 95.12 119 ARG A O 1
ATOM 952 N N . GLU A 1 120 ? 21.152 5.640 -29.518 1.00 95.88 120 GLU A N 1
ATOM 953 C CA . GLU A 1 120 ? 22.419 6.372 -29.432 1.00 95.88 120 GLU A CA 1
ATOM 954 C C . GLU A 1 120 ? 23.615 5.464 -29.738 1.00 95.88 120 GLU A C 1
ATOM 956 O O . GLU A 1 120 ? 24.556 5.883 -30.407 1.00 95.88 120 GLU A O 1
ATOM 961 N N . GLU A 1 121 ? 23.579 4.219 -29.263 1.00 93.88 121 GLU A N 1
ATOM 962 C CA . GLU A 1 121 ? 24.580 3.193 -29.559 1.00 93.88 121 GLU A CA 1
ATOM 963 C C . GLU A 1 121 ? 24.599 2.846 -31.053 1.00 93.88 121 GLU A C 1
ATOM 965 O O . GLU A 1 121 ? 25.662 2.882 -31.670 1.00 93.88 121 GLU A O 1
ATOM 970 N N . LEU A 1 122 ? 23.424 2.626 -31.654 1.00 92.38 122 LEU A N 1
ATOM 971 C CA . LEU A 1 122 ? 23.296 2.363 -33.087 1.00 92.38 122 LEU A CA 1
ATOM 972 C C . LEU A 1 122 ? 23.876 3.515 -33.916 1.00 92.38 122 LEU A C 1
ATOM 974 O O . LEU A 1 122 ? 24.684 3.277 -34.806 1.00 92.38 122 LEU A O 1
ATOM 978 N N . ALA A 1 123 ? 23.547 4.762 -33.570 1.00 91.62 123 ALA A N 1
ATOM 979 C CA . ALA A 1 123 ? 24.061 5.940 -34.268 1.00 91.62 123 ALA A CA 1
ATOM 980 C C . ALA A 1 123 ? 25.598 6.058 -34.190 1.00 91.62 123 ALA A C 1
ATOM 982 O O . ALA A 1 123 ? 26.243 6.472 -35.154 1.00 91.62 123 ALA A O 1
ATOM 983 N N . LYS A 1 124 ? 26.210 5.679 -33.056 1.00 90.19 124 LYS A N 1
ATOM 984 C CA . LYS A 1 124 ? 27.678 5.640 -32.911 1.00 90.19 124 LYS A CA 1
ATOM 985 C C . LYS A 1 124 ? 28.301 4.556 -33.791 1.00 90.19 124 LYS A C 1
ATOM 987 O O . LYS A 1 124 ? 29.324 4.805 -34.429 1.00 90.19 124 LYS A O 1
ATOM 992 N N . LEU A 1 125 ? 27.693 3.370 -33.835 1.00 88.44 125 LEU A N 1
ATOM 993 C CA . LEU A 1 125 ? 28.165 2.263 -34.669 1.00 88.44 125 LEU A CA 1
ATOM 994 C C . LEU A 1 125 ? 28.036 2.593 -36.162 1.00 88.44 125 LEU A C 1
ATOM 996 O O . LEU A 1 125 ? 28.996 2.408 -36.908 1.00 88.44 125 LEU A O 1
ATOM 1000 N N . GLU A 1 126 ? 26.910 3.172 -36.584 1.00 87.19 126 GLU A N 1
ATOM 1001 C CA . GLU A 1 126 ? 26.684 3.651 -37.956 1.00 87.19 126 GLU A CA 1
ATOM 1002 C C . GLU A 1 126 ? 27.748 4.670 -38.390 1.00 87.19 126 GLU A C 1
ATOM 1004 O O . GLU A 1 126 ? 28.290 4.571 -39.492 1.00 87.19 126 GLU A O 1
ATOM 1009 N N . ALA A 1 127 ? 28.109 5.609 -37.508 1.00 85.69 127 ALA A N 1
ATOM 1010 C CA . ALA A 1 127 ? 29.156 6.594 -37.779 1.00 85.69 127 ALA A CA 1
ATOM 1011 C C . ALA A 1 127 ? 30.559 5.972 -37.914 1.00 85.69 127 ALA A C 1
ATOM 1013 O O . ALA A 1 127 ? 31.407 6.515 -38.620 1.00 85.69 127 ALA A O 1
ATOM 1014 N N . THR A 1 128 ? 30.806 4.838 -37.252 1.00 80.25 128 THR A N 1
ATOM 1015 C CA . THR A 1 128 ? 32.120 4.170 -37.219 1.00 80.25 128 THR A CA 1
ATOM 1016 C C . THR A 1 128 ? 32.286 3.166 -38.367 1.00 80.25 128 THR A C 1
ATOM 1018 O O . THR A 1 128 ? 33.391 2.958 -38.860 1.00 80.25 128 THR A O 1
ATOM 1021 N N . ILE A 1 129 ? 31.186 2.572 -38.842 1.00 72.38 129 ILE A N 1
ATOM 1022 C CA . ILE A 1 129 ? 31.169 1.547 -39.903 1.00 72.38 129 ILE A CA 1
ATOM 1023 C C . ILE A 1 129 ? 31.195 2.148 -41.319 1.00 72.38 129 ILE A C 1
ATOM 1025 O O . ILE A 1 129 ? 31.315 1.425 -42.311 1.00 72.38 129 ILE A O 1
ATOM 1029 N N . ALA A 1 130 ? 31.197 3.478 -41.442 1.00 62.38 130 ALA A N 1
ATOM 1030 C CA . ALA A 1 130 ? 31.456 4.190 -42.690 1.00 62.38 130 ALA A CA 1
ATOM 1031 C C . ALA A 1 130 ? 32.914 3.993 -43.179 1.00 62.38 130 ALA A C 1
ATOM 1033 O O . ALA A 1 130 ? 33.722 4.916 -43.165 1.00 62.38 130 ALA A O 1
ATOM 1034 N N . GLY A 1 131 ? 33.263 2.777 -43.619 1.00 61.06 131 GLY A N 1
ATOM 1035 C CA . GLY A 1 131 ? 34.528 2.470 -44.294 1.00 61.06 131 GLY A CA 1
ATOM 1036 C C . GLY A 1 131 ? 35.145 1.096 -44.009 1.00 61.06 131 GLY A C 1
ATOM 1037 O O . GLY A 1 131 ? 35.899 0.619 -44.854 1.00 61.06 131 GLY A O 1
ATOM 1038 N N . CYS A 1 132 ? 34.824 0.429 -42.893 1.00 61.47 132 CYS A N 1
ATOM 1039 C CA . CYS A 1 132 ? 35.438 -0.855 -42.515 1.00 61.47 132 CYS A CA 1
ATOM 1040 C C . CYS A 1 132 ? 34.380 -1.957 -42.332 1.00 61.47 132 CYS A C 1
ATOM 1042 O O . CYS A 1 132 ? 33.424 -1.787 -41.580 1.00 61.47 132 CYS A O 1
ATOM 1044 N N . ARG A 1 133 ? 34.532 -3.085 -43.043 1.00 66.50 133 ARG A N 1
ATOM 1045 C CA . ARG A 1 133 ? 33.624 -4.251 -42.996 1.00 66.50 133 ARG A CA 1
ATOM 1046 C C . ARG A 1 133 ? 34.150 -5.317 -42.036 1.00 66.50 133 ARG A C 1
ATOM 1048 O O . ARG A 1 133 ? 34.310 -6.474 -42.423 1.00 66.50 133 ARG A O 1
ATOM 1055 N N . ASP A 1 134 ? 34.450 -4.924 -40.809 1.00 75.38 134 ASP A N 1
ATOM 1056 C CA . ASP A 1 134 ? 34.874 -5.880 -39.791 1.00 75.38 134 ASP A CA 1
ATOM 1057 C C . ASP A 1 134 ? 33.656 -6.687 -39.326 1.00 75.38 134 ASP A C 1
ATOM 1059 O O . ASP A 1 134 ? 32.613 -6.123 -38.986 1.00 75.38 134 ASP A O 1
ATOM 1063 N N . THR A 1 135 ? 33.770 -8.018 -39.327 1.00 80.50 135 THR A N 1
ATOM 1064 C CA . THR A 1 135 ? 32.666 -8.930 -38.975 1.00 80.50 135 THR A CA 1
ATOM 1065 C C . THR A 1 135 ? 32.138 -8.671 -37.565 1.00 80.50 135 THR A C 1
ATOM 1067 O O . THR A 1 135 ? 30.929 -8.661 -37.367 1.00 80.50 135 THR A O 1
ATOM 1070 N N . SER A 1 136 ? 33.031 -8.345 -36.623 1.00 83.19 136 SER A N 1
ATOM 1071 C CA . SER A 1 136 ? 32.680 -7.982 -35.244 1.00 83.19 136 SER A CA 1
ATOM 1072 C C . SER A 1 136 ? 31.785 -6.740 -35.170 1.00 83.19 136 SER A C 1
ATOM 1074 O O . SER A 1 136 ? 30.803 -6.739 -34.441 1.00 83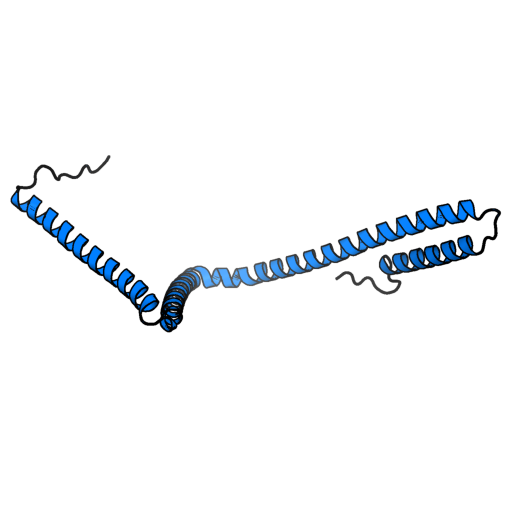.19 136 SER A O 1
ATOM 1076 N N . GLY A 1 137 ? 32.069 -5.695 -35.958 1.00 83.31 137 GLY A N 1
ATOM 1077 C CA . GLY A 1 137 ? 31.262 -4.470 -35.942 1.00 83.31 137 GLY A CA 1
ATOM 1078 C C . GLY A 1 137 ? 29.868 -4.668 -36.546 1.00 83.31 137 GLY A C 1
ATOM 1079 O O . GLY A 1 137 ? 28.906 -4.044 -36.107 1.00 83.31 137 GLY A O 1
ATOM 1080 N N . LEU A 1 138 ? 29.741 -5.561 -37.535 1.00 85.12 138 LEU A N 1
ATOM 1081 C CA . LEU A 1 138 ? 28.448 -5.946 -38.113 1.00 85.12 138 LEU A CA 1
ATOM 1082 C C . LEU A 1 138 ? 27.611 -6.798 -37.148 1.00 85.12 138 LEU A C 1
ATOM 1084 O O . LEU A 1 138 ? 26.391 -6.643 -37.109 1.00 85.12 138 LEU A O 1
ATOM 1088 N N . GLU A 1 139 ? 28.249 -7.680 -36.377 1.00 88.69 139 GLU A N 1
ATOM 1089 C CA . GLU A 1 139 ? 27.598 -8.447 -35.309 1.00 88.69 139 GLU A CA 1
ATOM 1090 C C . GLU A 1 139 ? 27.071 -7.521 -34.206 1.00 88.69 139 GLU A C 1
ATOM 1092 O O . GLU A 1 139 ? 25.888 -7.606 -33.868 1.00 88.69 139 GLU A O 1
ATOM 1097 N N . ASP A 1 140 ? 27.890 -6.569 -33.745 1.00 89.50 140 ASP A N 1
ATOM 1098 C CA . ASP A 1 140 ? 27.485 -5.559 -32.760 1.00 89.50 140 ASP A CA 1
ATOM 1099 C C . ASP A 1 140 ? 26.302 -4.721 -33.270 1.00 89.50 140 ASP A C 1
ATOM 1101 O O . ASP A 1 140 ? 25.314 -4.531 -32.563 1.00 89.50 140 ASP A O 1
ATOM 1105 N N . MET A 1 141 ? 26.336 -4.281 -34.535 1.00 88.88 141 MET A N 1
ATOM 1106 C CA . MET A 1 141 ? 25.229 -3.526 -35.132 1.00 88.88 141 MET A CA 1
ATOM 1107 C C . MET A 1 141 ? 23.932 -4.341 -35.189 1.00 88.88 141 MET A C 1
ATOM 1109 O O . MET A 1 141 ? 22.864 -3.823 -34.859 1.00 88.88 141 MET A O 1
ATOM 1113 N N . ASN A 1 142 ? 24.007 -5.612 -35.593 1.00 92.00 142 ASN A N 1
ATOM 1114 C CA . ASN A 1 142 ? 22.842 -6.494 -35.657 1.00 92.00 142 ASN A CA 1
ATOM 1115 C C . ASN A 1 142 ? 22.220 -6.710 -34.270 1.00 92.00 142 ASN A C 1
ATOM 1117 O O . ASN A 1 142 ? 20.993 -6.665 -34.137 1.00 92.00 142 ASN A O 1
ATOM 1121 N N . GLU A 1 143 ? 23.047 -6.876 -33.238 1.00 94.00 143 GLU A N 1
ATOM 1122 C CA . GLU A 1 143 ? 22.592 -6.982 -31.850 1.00 94.00 143 GLU A CA 1
ATOM 1123 C C . GLU A 1 143 ? 21.916 -5.683 -31.382 1.00 94.00 143 GLU A C 1
ATOM 1125 O O . GLU A 1 143 ? 20.806 -5.703 -30.837 1.00 94.00 143 GLU A O 1
ATOM 1130 N N . THR A 1 144 ? 22.512 -4.518 -31.655 1.00 94.12 144 THR A N 1
ATOM 1131 C CA . THR A 1 144 ? 21.906 -3.228 -31.295 1.00 94.12 144 THR A CA 1
ATOM 1132 C C . THR A 1 144 ? 20.594 -2.981 -32.060 1.00 94.12 144 THR A C 1
ATOM 1134 O O . THR A 1 144 ? 19.622 -2.506 -31.465 1.00 94.12 144 THR A O 1
ATOM 1137 N N . ILE A 1 145 ? 20.497 -3.362 -33.341 1.00 94.06 145 ILE A N 1
ATOM 1138 C CA . ILE A 1 145 ? 19.253 -3.306 -34.135 1.00 94.06 145 ILE A CA 1
ATOM 1139 C C . ILE A 1 145 ? 18.165 -4.176 -33.497 1.00 94.06 145 ILE A C 1
ATOM 1141 O O . ILE A 1 145 ? 17.023 -3.722 -33.338 1.00 94.06 145 ILE A O 1
ATOM 1145 N N . PHE A 1 146 ? 18.510 -5.399 -33.082 1.00 95.31 146 PHE A N 1
ATOM 1146 C CA . PHE A 1 146 ? 17.585 -6.275 -32.371 1.00 95.31 146 PHE A CA 1
ATOM 1147 C C . PHE A 1 146 ? 17.090 -5.614 -31.080 1.00 95.31 146 PHE A C 1
ATOM 1149 O O . PHE A 1 146 ? 15.878 -5.516 -30.867 1.00 95.31 146 PHE A O 1
ATOM 1156 N N . ARG A 1 147 ? 17.988 -5.046 -30.269 1.00 95.19 147 ARG A N 1
ATOM 1157 C CA . ARG A 1 147 ? 17.631 -4.326 -29.034 1.00 95.19 147 ARG A CA 1
ATOM 1158 C C . ARG A 1 147 ? 16.707 -3.133 -29.294 1.00 95.19 147 ARG A C 1
ATOM 1160 O O . ARG A 1 147 ? 15.705 -2.976 -28.595 1.00 95.19 147 ARG A O 1
ATOM 1167 N N . VAL A 1 148 ? 16.979 -2.318 -30.316 1.00 94.25 148 VAL A N 1
ATOM 1168 C CA . VAL A 1 148 ? 16.101 -1.201 -30.718 1.00 94.25 148 VAL A CA 1
ATOM 1169 C C . VAL A 1 148 ? 14.712 -1.715 -31.102 1.00 94.25 148 VAL A C 1
ATOM 1171 O O . VAL A 1 148 ? 13.706 -1.146 -30.671 1.00 94.25 148 VAL A O 1
ATOM 1174 N N . SER A 1 149 ? 14.637 -2.800 -31.877 1.00 92.06 149 SER A N 1
ATOM 1175 C CA . SER A 1 149 ? 13.364 -3.409 -32.280 1.00 92.06 149 SER A CA 1
ATOM 1176 C C . SER A 1 149 ? 12.570 -3.932 -31.075 1.00 92.06 149 SER A C 1
ATOM 1178 O O . SER A 1 149 ? 11.381 -3.632 -30.937 1.00 92.06 149 SER A O 1
ATOM 1180 N N . PHE A 1 150 ? 13.255 -4.596 -30.143 1.00 92.12 150 PHE A N 1
ATOM 1181 C CA . PHE A 1 150 ? 12.693 -5.150 -28.918 1.00 92.12 150 PHE A CA 1
ATOM 1182 C C . PHE A 1 150 ? 12.112 -4.059 -28.007 1.00 92.12 150 PHE A C 1
ATOM 1184 O O . PHE A 1 150 ? 10.934 -4.108 -27.643 1.00 92.12 150 PHE A O 1
ATOM 1191 N N . TYR A 1 151 ? 12.891 -3.020 -27.682 1.00 92.50 151 TYR A N 1
ATOM 1192 C CA . TYR A 1 151 ? 12.405 -1.935 -26.821 1.00 92.50 151 TYR A CA 1
ATOM 1193 C C . TYR A 1 151 ? 11.327 -1.087 -27.497 1.00 92.50 151 TYR A C 1
ATOM 1195 O O . TYR A 1 151 ? 10.413 -0.607 -26.822 1.00 92.50 151 TYR A O 1
ATOM 1203 N N . ARG A 1 152 ? 11.371 -0.937 -28.827 1.00 90.69 152 ARG A N 1
ATOM 1204 C CA . ARG A 1 152 ? 10.301 -0.273 -29.579 1.00 90.69 152 ARG A CA 1
ATOM 1205 C C . ARG A 1 152 ? 8.983 -1.031 -29.448 1.00 90.69 152 ARG A C 1
ATOM 1207 O O . ARG A 1 152 ? 7.957 -0.388 -29.253 1.00 90.69 152 ARG A O 1
ATOM 1214 N N . GLN A 1 153 ? 9.005 -2.360 -29.507 1.00 88.44 153 GLN A N 1
ATOM 1215 C CA . GLN A 1 153 ? 7.806 -3.185 -29.359 1.00 88.44 153 GLN A CA 1
ATOM 1216 C C . GLN A 1 153 ? 7.261 -3.183 -27.923 1.00 88.44 153 GLN A C 1
ATOM 1218 O O . GLN A 1 153 ? 6.048 -3.194 -27.732 1.00 88.44 153 GLN A O 1
ATOM 1223 N N . LEU A 1 154 ? 8.139 -3.080 -26.919 1.00 85.06 154 LEU A N 1
ATOM 1224 C CA . LEU A 1 154 ? 7.742 -2.879 -25.521 1.00 85.06 154 LEU A CA 1
ATOM 1225 C C . LEU A 1 154 ? 7.097 -1.506 -25.269 1.00 85.06 154 LEU A C 1
ATOM 1227 O O . LEU A 1 154 ? 6.179 -1.406 -24.459 1.00 85.06 154 LEU A O 1
ATOM 1231 N N . CYS A 1 155 ? 7.568 -0.453 -25.943 1.00 82.12 155 CYS A N 1
ATOM 1232 C CA . CYS A 1 155 ? 6.996 0.893 -25.820 1.00 82.12 155 CYS A CA 1
ATOM 1233 C C . CYS A 1 155 ? 5.711 1.064 -26.646 1.00 82.12 155 CYS A C 1
ATOM 1235 O O . CYS A 1 155 ? 4.808 1.789 -26.236 1.00 82.12 155 CYS A O 1
ATOM 1237 N N . PHE A 1 156 ? 5.635 0.415 -27.810 1.00 77.69 156 PHE A N 1
ATOM 1238 C CA . PHE A 1 156 ? 4.558 0.568 -28.788 1.00 77.69 156 PHE A CA 1
ATOM 1239 C C . PHE A 1 156 ? 4.092 -0.808 -29.285 1.00 77.69 156 PHE A C 1
ATOM 1241 O O . PHE A 1 156 ? 4.437 -1.208 -30.402 1.00 77.69 156 PHE A O 1
ATOM 1248 N N . PRO A 1 157 ? 3.321 -1.558 -28.478 1.00 71.25 157 PRO A N 1
ATOM 1249 C CA . PRO A 1 157 ? 2.704 -2.787 -28.950 1.00 71.25 157 PRO A CA 1
ATOM 1250 C C . PRO A 1 157 ? 1.771 -2.442 -30.117 1.00 71.25 157 PRO A C 1
ATOM 1252 O O . PRO A 1 157 ? 0.830 -1.663 -29.981 1.00 71.25 157 PRO A O 1
ATOM 1255 N N . THR A 1 158 ? 2.055 -3.000 -31.292 1.00 59.19 158 THR A N 1
ATOM 1256 C CA . THR A 1 158 ? 1.382 -2.703 -32.569 1.00 59.19 158 THR A CA 1
ATOM 1257 C C . THR A 1 158 ? -0.090 -3.127 -32.621 1.00 59.19 158 THR A C 1
ATOM 1259 O O . THR A 1 158 ? -0.768 -2.852 -33.606 1.00 59.19 158 THR A O 1
ATOM 1262 N N . TYR A 1 159 ? -0.615 -3.719 -31.549 1.00 52.81 159 TYR A N 1
ATOM 1263 C CA . TYR A 1 159 ? -2.020 -4.068 -31.397 1.00 52.81 159 TYR A CA 1
ATOM 1264 C C . TYR A 1 159 ? -2.484 -3.732 -29.980 1.00 52.81 159 TYR A C 1
ATOM 1266 O O . TYR A 1 159 ? -2.132 -4.417 -29.026 1.00 52.81 159 TYR A O 1
ATOM 1274 N N . GLY A 1 160 ? -3.307 -2.690 -29.866 1.00 48.72 160 GLY A N 1
ATOM 1275 C CA . GLY A 1 160 ? -4.144 -2.451 -28.695 1.00 48.72 160 GLY A CA 1
ATOM 1276 C C . GLY A 1 160 ? -3.467 -1.702 -27.551 1.00 48.72 160 GLY A C 1
ATOM 1277 O O . GLY A 1 160 ? -2.686 -2.246 -26.777 1.00 48.72 160 GLY A O 1
ATOM 1278 N N . ILE A 1 161 ? -3.887 -0.452 -27.382 1.00 53.03 161 ILE A N 1
ATOM 1279 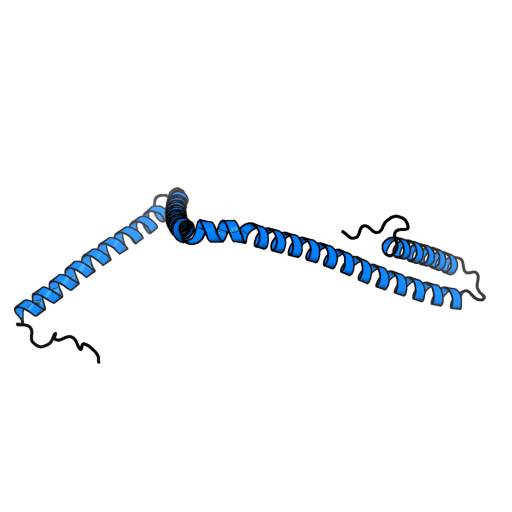C CA . ILE A 1 161 ? -3.872 0.240 -26.096 1.00 53.03 161 ILE A CA 1
ATOM 1280 C C . ILE A 1 161 ? -4.662 -0.629 -25.105 1.00 53.03 161 ILE A C 1
ATOM 1282 O O . ILE A 1 161 ? -5.886 -0.610 -25.102 1.00 53.03 161 ILE A O 1
ATOM 1286 N N . PHE A 1 162 ? -3.965 -1.397 -24.275 1.00 49.00 162 PHE A N 1
ATOM 1287 C CA . PHE A 1 162 ? -4.494 -1.901 -23.009 1.00 49.00 162 PHE A CA 1
ATOM 1288 C C . PHE A 1 162 ? -3.490 -1.558 -21.913 1.00 49.00 162 PHE A C 1
ATOM 1290 O O . PHE A 1 162 ? -2.768 -2.396 -21.382 1.00 49.00 162 PHE A O 1
ATOM 1297 N N . ILE A 1 163 ? -3.424 -0.263 -21.605 1.00 51.97 163 ILE A N 1
ATOM 1298 C CA . ILE A 1 163 ? -3.051 0.188 -20.267 1.00 51.97 163 ILE A CA 1
ATOM 1299 C C . ILE A 1 163 ? -4.370 0.517 -19.574 1.00 51.97 163 ILE A C 1
ATOM 1301 O O . ILE A 1 163 ? -4.815 1.661 -19.610 1.00 51.97 163 ILE A O 1
ATOM 1305 N N . CYS A 1 164 ? -5.014 -0.520 -19.044 1.00 43.88 164 CYS A N 1
ATOM 1306 C CA . CYS A 1 164 ? -5.942 -0.515 -17.913 1.00 43.88 164 CYS A CA 1
ATOM 1307 C C . CYS A 1 164 ? -6.141 -1.971 -17.494 1.00 43.88 164 CYS A C 1
ATOM 1309 O O . CYS A 1 164 ? -6.657 -2.747 -18.327 1.00 43.88 164 CYS A O 1
#